Protein AF-T0J0V4-F1 (afdb_monomer_lite)

Sequence (134 aa):
MTVKELVRQQRGELYATGHQNLNMALPSGLIDEIDTLKKRYRLRSRDAVVARIIRKCMATVSPDDFVQRAADGDATLRRISPIVANELADYVQQVQRRFRNMPYGPVFEMIFAEIGSDLSNPAVQLELIQGGEQ

Radius of gyration: 17.58 Å; chains: 1; bounding box: 64×35×38 Å

Foldseek 3Di:
DDPVVVVVVVVVVLVVVAKAKQKAKAFPVVVVLLVVLCVVVVNPDSLRSLQLLLVQLVVPDQLVRFDQDDDDPPGDIDIDIHIYGNVSVVRLVSN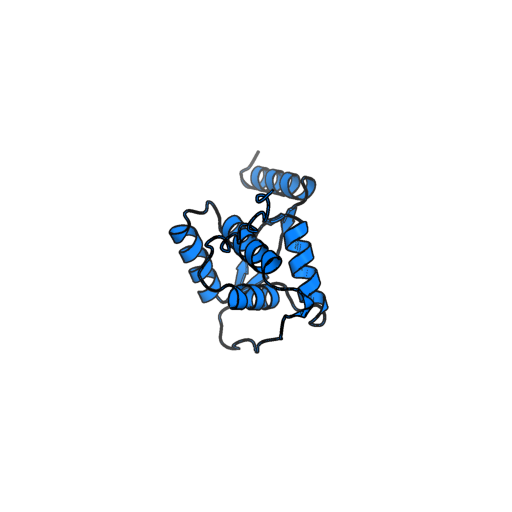CVVVVNPRSHSSSVSSCVVVDNDSDHPPPPPPPPPDDDD

pLDDT: mean 85.57, std 13.95, range [42.53, 96.88]

Secondary structure (DSSP, 8-state):
--HHHHHHHHHHHHHHTTEEE--EEEEHHHHHHHHHHHHHTT-SSHHHHHHHHHHHHHTT--GGG--PPPP-TT--EEEE--EEEHHHHHHHHHHHHHTTT--HHHHHHHHHHHHTT--SPPP-----------

Organism: NCBI:txid1096930

Structure (mmCIF, N/CA/C/O backbone):
data_AF-T0J0V4-F1
#
_entry.id   AF-T0J0V4-F1
#
loop_
_atom_site.group_PDB
_atom_site.id
_atom_site.type_symbol
_atom_site.label_atom_id
_atom_site.label_alt_id
_atom_site.label_comp_id
_atom_site.label_asym_id
_atom_site.label_entity_id
_atom_site.label_seq_id
_atom_site.pdbx_PDB_ins_code
_atom_site.Cartn_x
_atom_site.Cartn_y
_atom_site.Cartn_z
_atom_site.occupancy
_atom_site.B_iso_or_equiv
_atom_site.auth_seq_id
_atom_site.auth_comp_id
_atom_site.auth_asym_id
_atom_site.auth_atom_id
_atom_site.pdbx_PDB_model_num
ATOM 1 N N . MET A 1 1 ? 3.083 18.627 26.057 1.00 61.41 1 MET A N 1
ATOM 2 C CA . MET A 1 1 ? 3.045 17.578 25.020 1.00 61.41 1 MET A CA 1
ATOM 3 C C . MET A 1 1 ? 3.610 18.158 23.737 1.00 61.41 1 MET A C 1
ATOM 5 O O . MET A 1 1 ? 3.148 19.195 23.279 1.00 61.41 1 MET A O 1
ATOM 9 N N . THR A 1 2 ? 4.650 17.538 23.203 1.00 86.44 2 THR A N 1
ATOM 10 C CA . THR A 1 2 ? 5.290 17.914 21.942 1.00 86.44 2 THR A CA 1
ATOM 11 C C . THR A 1 2 ? 4.527 17.322 20.755 1.00 86.44 2 THR A C 1
ATOM 13 O O . THR A 1 2 ? 3.845 16.305 20.886 1.00 86.44 2 THR A O 1
ATOM 16 N N . VAL A 1 3 ? 4.685 17.907 19.563 1.00 78.50 3 VAL A N 1
ATOM 17 C CA . VAL A 1 3 ? 4.108 17.365 18.312 1.00 78.50 3 VAL A CA 1
ATOM 18 C C . VAL A 1 3 ? 4.529 15.905 18.092 1.00 78.50 3 VAL A C 1
ATOM 20 O O . VAL A 1 3 ? 3.734 15.081 17.649 1.00 78.50 3 VAL A O 1
ATOM 23 N N . LYS A 1 4 ? 5.765 15.557 18.466 1.00 78.06 4 LYS A N 1
ATOM 24 C CA . LYS A 1 4 ? 6.299 14.193 18.369 1.00 78.06 4 LYS A CA 1
ATOM 25 C C . LYS A 1 4 ? 5.560 13.208 19.281 1.00 78.06 4 LYS A C 1
ATOM 27 O O . LYS A 1 4 ? 5.291 12.084 18.864 1.00 78.06 4 LYS A O 1
ATOM 32 N N . GLU A 1 5 ? 5.231 13.615 20.504 1.00 77.62 5 GLU A N 1
ATOM 33 C CA . GLU A 1 5 ? 4.466 12.795 21.453 1.00 77.62 5 GLU A CA 1
ATOM 34 C C . GLU A 1 5 ? 3.016 12.617 21.002 1.00 77.62 5 GLU A C 1
ATOM 36 O O . GLU A 1 5 ? 2.516 11.496 21.036 1.00 77.62 5 GLU A O 1
ATOM 41 N N . LEU A 1 6 ? 2.386 13.679 20.488 1.00 78.62 6 LEU A N 1
ATOM 42 C CA . LEU A 1 6 ? 1.028 13.622 19.943 1.00 78.62 6 LEU A CA 1
ATOM 43 C C . LEU A 1 6 ? 0.932 12.652 18.755 1.00 78.62 6 LEU A C 1
ATOM 45 O O . LEU A 1 6 ? 0.062 11.787 18.724 1.00 78.62 6 LEU A O 1
ATOM 49 N N . VAL A 1 7 ? 1.868 12.737 17.803 1.00 77.88 7 VAL A N 1
ATOM 50 C CA . VAL A 1 7 ? 1.929 11.814 16.656 1.00 77.88 7 VAL A CA 1
ATOM 51 C C . VAL A 1 7 ? 2.176 10.377 17.119 1.00 77.88 7 VAL A C 1
ATOM 53 O O . VAL A 1 7 ? 1.590 9.440 16.578 1.00 77.88 7 VAL A O 1
ATOM 56 N N . ARG A 1 8 ? 3.028 10.173 18.130 1.00 76.00 8 ARG A N 1
ATOM 57 C CA . ARG A 1 8 ? 3.279 8.838 18.688 1.00 76.00 8 ARG A CA 1
ATOM 58 C C . ARG A 1 8 ? 2.028 8.261 19.352 1.00 76.00 8 ARG A C 1
ATOM 60 O O . ARG A 1 8 ? 1.748 7.084 19.138 1.00 76.00 8 ARG A O 1
ATOM 67 N N . GLN A 1 9 ? 1.285 9.069 20.105 1.00 77.25 9 GLN A N 1
ATOM 68 C CA . GLN A 1 9 ? 0.033 8.661 20.738 1.00 77.25 9 GLN A CA 1
ATOM 69 C C . GLN A 1 9 ? -1.025 8.287 19.692 1.00 77.25 9 GLN A C 1
ATOM 71 O O . GLN A 1 9 ? -1.541 7.176 19.738 1.00 77.25 9 GLN A O 1
ATOM 76 N N . GLN A 1 10 ? -1.260 9.144 18.694 1.00 76.75 10 GLN A N 1
ATOM 77 C CA . GLN A 1 10 ? -2.219 8.873 17.614 1.00 76.75 10 GLN A CA 1
ATOM 78 C C . GLN A 1 10 ? -1.884 7.584 16.851 1.00 76.75 10 GLN A C 1
ATOM 80 O O . GLN A 1 10 ? -2.765 6.796 16.521 1.00 76.75 10 GLN A O 1
ATOM 85 N N . ARG A 1 11 ? -0.595 7.321 16.597 1.00 75.00 11 ARG A N 1
ATOM 86 C CA . ARG A 1 11 ? -0.159 6.055 15.988 1.00 75.00 11 ARG A CA 1
ATOM 87 C C . ARG A 1 11 ? -0.408 4.858 16.904 1.00 75.00 11 ARG A C 1
ATOM 89 O O . ARG A 1 11 ? -0.808 3.811 16.412 1.00 75.00 11 ARG A O 1
ATOM 96 N N . GLY A 1 12 ? -0.176 5.008 18.208 1.00 72.94 12 GLY A N 1
ATOM 97 C CA . GLY A 1 12 ? -0.476 3.977 19.201 1.00 72.94 12 GLY A CA 1
ATOM 98 C C . GLY A 1 12 ? -1.966 3.631 19.255 1.00 72.94 12 GLY A C 1
ATOM 99 O O . GLY A 1 12 ? -2.313 2.455 19.260 1.00 72.94 12 GLY A O 1
ATOM 100 N N . GLU A 1 13 ? -2.837 4.639 19.209 1.00 78.44 13 GLU A N 1
ATOM 101 C CA . GLU A 1 13 ? -4.296 4.471 19.151 1.00 78.44 13 GLU A CA 1
ATOM 102 C C . GLU A 1 13 ? -4.738 3.773 17.856 1.00 78.44 13 GLU A C 1
ATOM 104 O O . GLU A 1 13 ? -5.561 2.859 17.889 1.00 78.44 13 GLU A O 1
ATOM 109 N N . LEU A 1 14 ? -4.143 4.130 16.714 1.00 78.06 14 LEU A N 1
ATOM 110 C CA . LEU A 1 14 ? -4.396 3.441 15.445 1.00 78.06 14 LEU A CA 1
ATOM 111 C C . LEU A 1 14 ? -3.996 1.961 15.513 1.00 78.06 14 LEU A C 1
ATOM 113 O O . LEU A 1 14 ? -4.755 1.098 15.076 1.00 78.06 14 LEU A O 1
ATOM 117 N N . TYR A 1 15 ? -2.845 1.645 16.110 1.00 78.44 15 TYR A N 1
ATOM 118 C CA . TYR A 1 15 ? -2.426 0.253 16.286 1.00 78.44 15 TYR A CA 1
ATOM 119 C C . TYR A 1 15 ? -3.351 -0.520 17.232 1.00 78.44 15 TYR A C 1
ATOM 121 O O . TYR A 1 15 ? -3.725 -1.652 16.934 1.00 78.44 15 TYR A O 1
ATOM 129 N N . ALA A 1 16 ? -3.778 0.103 18.333 1.00 74.88 16 ALA A N 1
ATOM 130 C CA . ALA A 1 16 ? -4.725 -0.493 19.274 1.00 74.88 16 ALA A CA 1
ATOM 131 C C . ALA A 1 16 ? -6.116 -0.736 18.655 1.00 74.88 16 ALA A C 1
ATOM 133 O O . ALA A 1 16 ? -6.831 -1.635 19.085 1.00 74.88 16 ALA A O 1
ATOM 134 N N . THR A 1 17 ? -6.486 0.029 17.625 1.00 80.44 17 THR A N 1
ATOM 135 C CA . THR A 1 17 ? -7.777 -0.069 16.921 1.00 80.44 17 THR A CA 1
ATOM 136 C C . THR A 1 17 ? -7.712 -0.915 15.647 1.00 80.44 17 THR A C 1
ATOM 138 O O . THR A 1 17 ? -8.578 -0.808 14.782 1.00 80.44 17 THR A O 1
ATOM 141 N N . GLY A 1 18 ? -6.696 -1.772 15.517 1.00 87.62 18 GLY A N 1
ATOM 142 C CA . GLY A 1 18 ? -6.619 -2.743 14.427 1.00 87.62 18 GLY A CA 1
ATOM 143 C C . GLY A 1 18 ? -6.047 -2.185 13.126 1.00 87.62 18 GLY A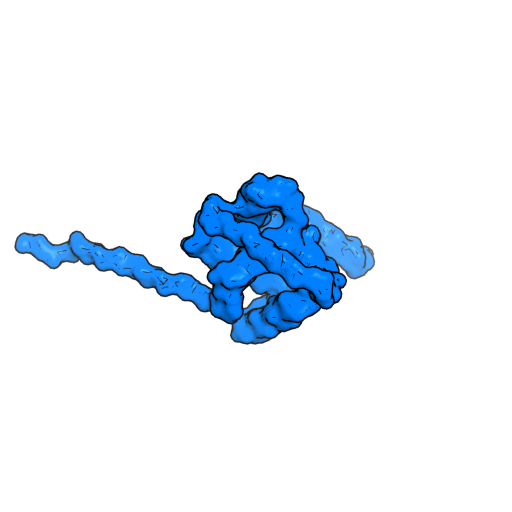 C 1
ATOM 144 O O . GLY A 1 18 ? -6.508 -2.552 12.045 1.00 87.62 18 GLY A O 1
ATOM 145 N N . HIS A 1 19 ? -5.050 -1.304 13.224 1.00 92.38 19 HIS A N 1
ATOM 146 C CA . HIS A 1 19 ? -4.254 -0.866 12.081 1.00 92.38 19 HIS A CA 1
ATOM 147 C C . HIS A 1 19 ? -2.795 -1.310 12.203 1.00 92.38 19 HIS A C 1
ATOM 149 O O . HIS A 1 19 ? -2.240 -1.427 13.295 1.00 92.38 19 HIS A O 1
ATOM 155 N N . GLN A 1 20 ? -2.132 -1.465 11.062 1.00 92.19 20 GLN A N 1
ATOM 156 C CA . GLN A 1 20 ? -0.7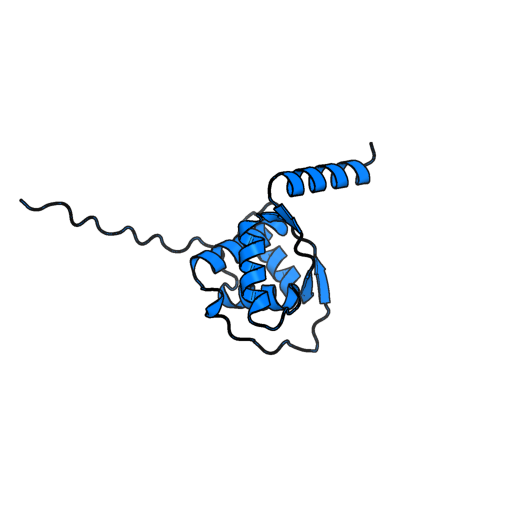23 -1.812 10.955 1.00 92.19 20 GLN A CA 1
ATOM 157 C C . GLN A 1 20 ? 0.021 -0.843 10.046 1.00 92.19 20 GLN A C 1
ATOM 159 O O . GLN A 1 20 ? -0.531 -0.261 9.111 1.00 92.19 20 GLN A O 1
ATOM 164 N N . ASN A 1 21 ? 1.309 -0.666 10.336 1.00 91.81 21 ASN A N 1
ATOM 165 C CA . ASN A 1 21 ? 2.197 0.116 9.494 1.00 91.81 21 ASN A CA 1
ATOM 166 C C . ASN A 1 21 ? 2.885 -0.777 8.460 1.00 91.81 21 ASN A C 1
ATOM 168 O O . ASN A 1 21 ? 3.617 -1.693 8.832 1.00 91.81 21 ASN A O 1
ATOM 172 N N . LEU A 1 22 ? 2.719 -0.457 7.179 1.00 92.88 22 LEU A N 1
ATOM 173 C CA . LEU A 1 22 ? 3.453 -1.112 6.102 1.00 92.88 22 LEU A CA 1
ATOM 174 C C . LEU A 1 22 ? 4.716 -0.304 5.794 1.00 92.88 22 LEU A C 1
ATOM 176 O O . LEU A 1 22 ? 4.696 0.634 5.005 1.00 92.88 22 LEU A O 1
ATOM 180 N N . ASN A 1 23 ? 5.829 -0.634 6.446 1.00 93.50 23 ASN A N 1
ATOM 181 C CA . ASN A 1 23 ? 7.107 0.029 6.187 1.00 93.50 23 ASN A CA 1
ATOM 182 C C . ASN A 1 23 ? 7.720 -0.509 4.887 1.00 93.50 23 ASN A C 1
ATOM 184 O O . ASN A 1 23 ? 8.275 -1.608 4.870 1.00 93.50 23 ASN A O 1
ATOM 188 N N . MET A 1 24 ? 7.622 0.273 3.813 1.00 94.12 24 MET A N 1
ATOM 189 C CA . MET A 1 24 ? 8.034 -0.135 2.472 1.00 94.12 24 MET A CA 1
ATOM 190 C C . MET A 1 24 ? 8.948 0.888 1.801 1.00 94.12 24 MET A C 1
ATOM 192 O O . MET A 1 24 ? 8.813 2.095 2.000 1.00 94.12 24 MET A O 1
ATOM 196 N N . ALA A 1 25 ? 9.899 0.392 1.011 1.00 94.44 25 ALA A N 1
ATOM 197 C CA . ALA A 1 25 ? 10.705 1.192 0.098 1.00 94.44 25 ALA A CA 1
ATOM 198 C C . ALA A 1 25 ? 10.110 1.046 -1.305 1.00 94.44 25 ALA A C 1
ATOM 200 O O . ALA A 1 25 ? 9.966 -0.080 -1.767 1.00 94.44 25 ALA A O 1
ATOM 201 N N . LEU A 1 26 ? 9.743 2.161 -1.935 1.00 94.00 26 LEU A N 1
ATOM 202 C CA . LEU A 1 26 ? 9.120 2.192 -3.260 1.00 94.00 26 LEU A CA 1
ATOM 203 C C . LEU A 1 26 ? 9.935 3.061 -4.223 1.00 94.00 26 LEU A C 1
ATOM 205 O O . LEU A 1 26 ? 10.563 4.025 -3.764 1.00 94.00 26 LEU A O 1
ATOM 209 N N . PRO A 1 27 ? 9.876 2.795 -5.538 1.00 93.88 27 PRO A N 1
ATOM 210 C CA . PRO A 1 27 ? 10.357 3.719 -6.556 1.00 93.88 27 PRO A CA 1
ATOM 211 C C . PRO A 1 27 ? 9.785 5.122 -6.356 1.00 93.88 27 PRO A C 1
ATOM 213 O O . PRO A 1 27 ? 8.598 5.294 -6.072 1.00 93.88 27 PRO A O 1
ATOM 216 N N . SER A 1 28 ? 10.622 6.145 -6.535 1.00 92.69 28 SER A N 1
ATOM 217 C CA . SER A 1 28 ? 10.187 7.541 -6.391 1.00 92.69 28 SER A CA 1
ATOM 218 C C . SER A 1 28 ? 9.024 7.877 -7.335 1.00 92.69 28 SER A C 1
ATOM 220 O O . SER A 1 28 ? 8.063 8.498 -6.892 1.00 92.69 28 SER A O 1
ATOM 222 N N . GLY A 1 29 ? 9.054 7.366 -8.573 1.00 92.81 29 GLY A N 1
ATOM 223 C CA . GLY A 1 29 ? 7.961 7.539 -9.537 1.00 92.81 29 GLY A CA 1
ATOM 224 C C . GLY A 1 29 ? 6.627 6.968 -9.047 1.00 92.81 29 GLY A C 1
ATOM 225 O O . GLY A 1 29 ? 5.601 7.632 -9.150 1.00 92.81 29 GLY A O 1
ATOM 226 N N . LEU A 1 30 ? 6.637 5.802 -8.392 1.00 93.75 30 LEU A N 1
ATOM 227 C CA . LEU A 1 30 ? 5.419 5.225 -7.817 1.00 93.75 30 LEU A CA 1
ATOM 228 C C . LEU A 1 30 ? 4.853 6.088 -6.676 1.00 93.75 30 LEU A C 1
ATOM 230 O O . LEU A 1 30 ? 3.640 6.209 -6.511 1.00 93.75 30 LEU A O 1
ATOM 234 N N . ILE A 1 31 ? 5.714 6.732 -5.885 1.00 94.94 31 ILE A N 1
ATOM 235 C CA . ILE A 1 31 ? 5.264 7.670 -4.845 1.00 94.94 31 ILE A CA 1
ATOM 236 C C . ILE A 1 31 ? 4.630 8.920 -5.471 1.00 94.94 31 ILE A C 1
ATOM 238 O O . ILE A 1 31 ? 3.614 9.402 -4.964 1.00 94.94 31 ILE A O 1
ATOM 242 N N . ASP A 1 32 ? 5.182 9.414 -6.578 1.00 95.50 32 ASP A N 1
ATOM 243 C CA . ASP A 1 32 ? 4.618 10.547 -7.320 1.00 95.50 32 ASP A CA 1
ATOM 244 C C . ASP A 1 32 ? 3.253 10.189 -7.943 1.00 95.50 32 ASP A C 1
ATOM 246 O O . ASP A 1 32 ? 2.316 11.000 -7.942 1.00 95.50 32 ASP A O 1
ATOM 250 N N . GLU A 1 33 ? 3.084 8.944 -8.394 1.00 95.75 33 GLU A N 1
ATOM 251 C CA . GLU A 1 33 ? 1.793 8.413 -8.834 1.00 95.75 33 GLU A CA 1
ATOM 252 C C . GLU A 1 33 ? 0.782 8.329 -7.684 1.00 95.75 33 GLU A C 1
ATOM 254 O O . GLU A 1 33 ? -0.355 8.787 -7.832 1.00 95.75 33 GLU A O 1
ATOM 259 N N . ILE A 1 34 ? 1.188 7.852 -6.502 1.00 96.19 34 ILE A N 1
ATOM 260 C CA . ILE A 1 34 ? 0.347 7.868 -5.292 1.00 96.19 34 ILE A CA 1
ATOM 261 C C . ILE A 1 34 ? -0.114 9.298 -4.970 1.00 96.19 34 ILE A C 1
ATOM 263 O O . ILE A 1 34 ? -1.289 9.517 -4.657 1.00 96.19 34 ILE A O 1
ATOM 267 N N . ASP A 1 35 ? 0.773 10.289 -5.065 1.00 96.38 35 ASP A N 1
ATOM 268 C CA . ASP A 1 35 ? 0.423 11.695 -4.834 1.00 96.38 35 ASP A CA 1
ATOM 269 C C . ASP A 1 35 ? -0.523 12.254 -5.901 1.00 96.38 35 ASP A C 1
ATOM 271 O O . ASP A 1 35 ? -1.414 13.058 -5.598 1.00 96.38 35 ASP A O 1
ATOM 275 N N . THR A 1 36 ? -0.375 11.806 -7.143 1.00 96.88 36 THR A N 1
ATOM 276 C CA . THR A 1 36 ? -1.284 12.151 -8.239 1.00 96.88 36 THR A CA 1
ATOM 277 C C . THR A 1 36 ? -2.677 11.573 -7.993 1.00 96.88 36 THR A C 1
ATOM 279 O O . THR A 1 36 ? -3.671 12.301 -8.071 1.00 96.88 36 THR A O 1
ATOM 282 N N . LEU A 1 37 ? -2.767 10.299 -7.605 1.00 96.44 37 LEU A N 1
ATOM 283 C CA . LEU A 1 37 ? -4.023 9.633 -7.253 1.00 96.44 37 LEU A CA 1
ATOM 284 C C . LEU A 1 37 ? -4.687 10.277 -6.038 1.00 96.44 37 LEU A C 1
ATOM 286 O O . LEU A 1 37 ? -5.902 10.491 -6.039 1.00 96.44 37 LEU A O 1
ATOM 290 N N . LYS A 1 38 ? -3.897 10.673 -5.035 1.00 96.50 38 LYS A N 1
ATOM 291 C CA . LYS A 1 38 ? -4.387 11.433 -3.882 1.00 96.50 38 LYS A CA 1
ATOM 292 C C . LYS A 1 38 ? -5.142 12.685 -4.323 1.00 96.50 38 LYS A C 1
ATOM 294 O O . LYS A 1 38 ? -6.257 12.918 -3.857 1.00 96.50 38 LYS A O 1
ATOM 299 N N . LYS A 1 39 ? -4.550 13.480 -5.223 1.00 96.12 39 LYS A N 1
ATOM 300 C CA . LYS A 1 39 ? -5.162 14.709 -5.752 1.00 96.12 39 LYS A CA 1
ATOM 301 C C . LYS A 1 39 ? -6.393 14.391 -6.603 1.00 96.12 39 LYS A C 1
ATOM 303 O O . LYS A 1 39 ? -7.454 14.963 -6.360 1.00 96.12 39 LYS A O 1
ATOM 308 N N . ARG A 1 40 ? -6.272 13.446 -7.543 1.00 95.31 40 ARG A N 1
ATOM 309 C CA . ARG A 1 40 ? -7.342 13.041 -8.474 1.00 95.31 40 ARG A CA 1
ATOM 310 C C . ARG A 1 40 ? -8.608 12.589 -7.743 1.00 95.31 40 ARG A C 1
ATOM 312 O O . ARG A 1 40 ? -9.695 13.048 -8.072 1.00 95.31 40 ARG A O 1
ATOM 319 N N . TYR A 1 41 ? -8.462 11.748 -6.720 1.00 94.31 41 TYR A N 1
ATOM 320 C CA . TYR A 1 41 ? -9.579 11.197 -5.943 1.00 94.31 41 TYR A CA 1
ATOM 321 C C . TYR A 1 41 ? -9.875 11.974 -4.649 1.00 94.31 41 TYR A C 1
ATOM 323 O O . TYR A 1 41 ? -10.661 11.510 -3.824 1.00 94.31 41 TYR A O 1
ATOM 331 N N . ARG A 1 42 ? -9.259 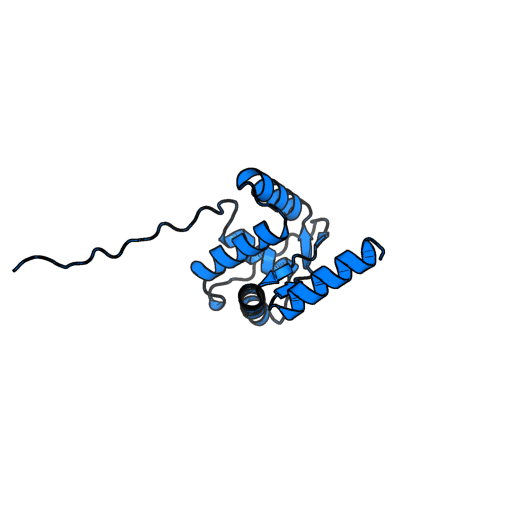13.152 -4.456 1.00 94.94 42 ARG A N 1
ATOM 332 C CA . ARG A 1 42 ? -9.444 14.033 -3.284 1.00 94.94 42 ARG A CA 1
ATOM 333 C C . ARG A 1 42 ? -9.265 13.308 -1.939 1.00 94.94 42 ARG A C 1
ATOM 335 O O . ARG A 1 42 ? -10.007 13.536 -0.984 1.00 94.94 42 ARG A O 1
ATOM 342 N N . LEU A 1 43 ? -8.274 12.422 -1.856 1.00 94.12 43 LEU A N 1
ATOM 343 C CA . LEU A 1 43 ? -7.988 11.635 -0.657 1.00 94.12 43 LEU A CA 1
ATOM 344 C C . LEU A 1 43 ? -7.139 12.435 0.343 1.00 94.12 43 LEU A C 1
ATOM 346 O O . LEU A 1 43 ? -6.244 13.197 -0.025 1.00 94.12 43 LEU A O 1
ATOM 350 N N . ARG A 1 44 ? -7.411 12.252 1.641 1.00 92.19 44 ARG A N 1
ATOM 351 C CA . ARG A 1 44 ? -6.805 13.062 2.716 1.00 92.19 44 ARG A CA 1
ATOM 352 C C . ARG A 1 44 ? -5.305 12.800 2.905 1.00 92.19 44 ARG A C 1
ATOM 354 O O . ARG A 1 44 ? -4.554 13.722 3.213 1.00 92.19 44 ARG A O 1
ATOM 361 N N . SER A 1 45 ? -4.842 11.572 2.681 1.00 94.06 45 SER A N 1
ATOM 362 C CA . SER A 1 45 ? -3.460 11.145 2.946 1.00 94.06 45 SER A CA 1
ATOM 363 C C . SER A 1 45 ? -2.984 10.093 1.941 1.00 94.06 45 SER A C 1
ATOM 365 O O . SER A 1 45 ? -3.795 9.503 1.230 1.00 94.06 45 SER A O 1
ATOM 367 N N . ARG A 1 46 ? -1.665 9.848 1.895 1.00 95.25 46 ARG A N 1
ATOM 368 C CA . ARG A 1 46 ? -1.093 8.718 1.140 1.00 95.25 46 ARG A CA 1
ATOM 369 C C . ARG A 1 46 ? -1.589 7.382 1.695 1.00 95.25 46 ARG A C 1
ATOM 371 O O . ARG A 1 46 ? -1.917 6.499 0.918 1.00 95.25 46 ARG A O 1
ATOM 378 N N . ASP A 1 47 ? -1.748 7.278 3.012 1.00 95.12 47 ASP A N 1
ATOM 379 C CA . ASP A 1 47 ? -2.318 6.113 3.698 1.00 95.12 47 ASP A CA 1
ATOM 380 C C . ASP A 1 47 ? -3.700 5.753 3.138 1.00 95.12 47 ASP A C 1
ATOM 382 O O . ASP A 1 47 ? -3.962 4.593 2.834 1.00 95.12 47 ASP A O 1
ATOM 386 N N . ALA A 1 48 ? -4.556 6.754 2.900 1.00 94.94 48 ALA A N 1
ATOM 387 C CA . ALA A 1 48 ? -5.873 6.541 2.302 1.00 94.94 48 ALA A CA 1
ATOM 388 C C . ALA A 1 48 ? -5.796 6.047 0.846 1.00 94.94 48 ALA A C 1
ATOM 390 O O . ALA A 1 48 ? -6.638 5.255 0.427 1.00 94.94 48 ALA A O 1
ATOM 391 N N . VAL A 1 49 ? -4.800 6.500 0.077 1.00 96.38 49 VAL A N 1
ATOM 392 C CA . VAL A 1 49 ? -4.562 6.037 -1.301 1.00 96.38 49 VAL A CA 1
ATOM 393 C C . VAL A 1 49 ? -4.097 4.585 -1.292 1.00 96.38 49 VAL A C 1
ATOM 395 O O . VAL A 1 49 ? -4.705 3.750 -1.953 1.00 96.38 49 VAL A O 1
ATOM 398 N N . VAL A 1 50 ? -3.078 4.275 -0.488 1.00 96.56 50 VAL A N 1
ATOM 399 C CA . VAL A 1 50 ? -2.527 2.923 -0.324 1.00 96.56 50 VAL A CA 1
ATOM 400 C C . VAL A 1 50 ? -3.614 1.953 0.136 1.00 96.56 50 VAL A C 1
ATOM 402 O O . VAL A 1 50 ? -3.808 0.914 -0.489 1.00 96.56 50 VAL A O 1
ATOM 405 N N . ALA A 1 51 ? -4.391 2.314 1.161 1.00 96.12 51 ALA A N 1
ATOM 406 C CA . ALA A 1 51 ? -5.504 1.496 1.633 1.00 96.12 51 ALA A CA 1
ATOM 407 C C . ALA A 1 51 ? -6.559 1.256 0.541 1.00 96.12 51 ALA A C 1
ATOM 409 O O . ALA A 1 51 ? -7.097 0.157 0.435 1.00 96.12 51 ALA A O 1
ATOM 410 N N . ARG A 1 52 ? -6.860 2.266 -0.288 1.00 95.62 52 ARG A N 1
ATOM 411 C CA . ARG A 1 52 ? -7.829 2.137 -1.387 1.00 95.62 52 ARG A CA 1
ATOM 412 C C . ARG A 1 52 ? -7.318 1.231 -2.507 1.00 95.62 52 ARG A C 1
ATOM 414 O O . ARG A 1 52 ? -8.104 0.438 -3.014 1.00 95.62 52 ARG A O 1
ATOM 421 N N . ILE A 1 53 ? -6.033 1.323 -2.853 1.00 96.50 53 ILE A N 1
ATOM 422 C CA . ILE A 1 53 ? -5.373 0.435 -3.821 1.00 96.50 53 ILE A CA 1
ATOM 423 C C . ILE A 1 53 ? -5.444 -1.014 -3.333 1.00 96.50 53 ILE A C 1
ATOM 425 O O . ILE A 1 53 ? -5.976 -1.866 -4.040 1.00 96.50 53 ILE A O 1
ATOM 429 N N . ILE A 1 54 ? -4.990 -1.276 -2.100 1.00 96.62 54 ILE A N 1
ATOM 430 C CA . ILE A 1 54 ? -4.986 -2.630 -1.527 1.00 96.62 54 ILE A CA 1
ATOM 431 C C . ILE A 1 54 ? -6.410 -3.182 -1.460 1.00 96.62 54 ILE A C 1
ATOM 433 O O . ILE A 1 54 ? -6.643 -4.307 -1.882 1.00 96.62 54 ILE A O 1
ATOM 437 N N . ARG A 1 55 ? -7.382 -2.381 -1.004 1.00 95.88 55 ARG A N 1
ATOM 438 C CA . ARG A 1 55 ? -8.785 -2.809 -0.928 1.00 95.88 55 ARG A CA 1
ATOM 439 C C . ARG A 1 55 ? -9.364 -3.157 -2.297 1.00 95.88 55 ARG A C 1
ATOM 441 O O . ARG A 1 55 ? -10.060 -4.158 -2.413 1.00 95.88 55 ARG A O 1
ATOM 448 N N . LYS A 1 56 ? -9.106 -2.340 -3.325 1.00 94.75 56 LYS A N 1
ATOM 449 C CA . LYS A 1 56 ? -9.586 -2.631 -4.684 1.00 94.75 56 LYS A CA 1
ATOM 450 C C . LYS A 1 56 ? -8.965 -3.927 -5.203 1.00 94.75 56 LYS A C 1
ATOM 452 O O . LYS A 1 56 ? -9.679 -4.744 -5.772 1.00 94.75 56 LYS A O 1
ATOM 457 N N . CYS A 1 57 ? -7.674 -4.130 -4.952 1.00 95.00 57 CYS A N 1
ATOM 458 C CA . CYS A 1 57 ? -6.978 -5.348 -5.342 1.00 95.00 57 CYS A CA 1
ATOM 459 C C . CYS A 1 57 ? -7.544 -6.576 -4.627 1.00 95.00 57 CYS A C 1
ATOM 461 O O . CYS A 1 57 ? -7.958 -7.513 -5.289 1.00 95.00 57 CYS A O 1
ATOM 463 N N . MET A 1 58 ? -7.699 -6.515 -3.304 1.00 95.06 58 MET A N 1
ATOM 464 C CA . MET A 1 58 ? -8.316 -7.574 -2.499 1.00 95.06 58 MET A CA 1
ATOM 465 C C . MET A 1 58 ? -9.722 -7.959 -2.976 1.00 95.06 58 MET A C 1
ATOM 467 O O . MET A 1 58 ? -10.107 -9.117 -2.884 1.00 95.06 58 MET A O 1
ATOM 471 N N . ALA A 1 59 ? -10.492 -7.002 -3.500 1.00 92.44 59 ALA A N 1
ATOM 472 C CA . ALA A 1 59 ? -11.829 -7.258 -4.031 1.00 92.44 59 ALA A CA 1
ATOM 473 C C . ALA A 1 59 ? -11.842 -7.871 -5.445 1.00 92.44 59 ALA A C 1
ATOM 475 O O . ALA A 1 59 ? -12.907 -8.260 -5.915 1.00 92.44 59 ALA A O 1
ATOM 476 N N . THR A 1 60 ? -10.709 -7.895 -6.152 1.00 91.44 60 THR A N 1
ATOM 477 C CA . THR A 1 60 ? -10.650 -8.250 -7.584 1.00 91.44 60 THR A CA 1
ATOM 478 C C . THR A 1 60 ? -9.607 -9.309 -7.932 1.00 91.44 60 THR A C 1
ATOM 480 O O . THR A 1 60 ? -9.706 -9.905 -8.999 1.00 91.44 60 THR A O 1
ATOM 483 N N . VAL A 1 61 ? -8.634 -9.561 -7.056 1.00 92.75 61 VAL A N 1
ATOM 484 C CA . VAL A 1 61 ? -7.494 -10.450 -7.299 1.00 92.75 61 VAL A CA 1
ATOM 485 C C . VAL A 1 61 ? -7.284 -11.337 -6.072 1.00 92.75 61 VAL A C 1
ATOM 487 O O . VAL A 1 61 ? -7.237 -10.840 -4.946 1.00 92.75 61 VAL A O 1
ATOM 490 N N . SER A 1 62 ? -7.152 -12.651 -6.273 1.00 93.88 62 SER A N 1
ATOM 491 C CA . SER A 1 62 ? -6.757 -13.563 -5.195 1.00 93.88 62 SER A CA 1
ATOM 492 C C . SER A 1 62 ? -5.255 -13.430 -4.906 1.00 93.88 62 SER A C 1
ATOM 494 O O . SER A 1 62 ? -4.470 -13.284 -5.848 1.00 93.88 62 SER A O 1
ATOM 496 N N . PRO A 1 63 ? -4.791 -13.563 -3.646 1.00 93.06 63 PRO A N 1
ATOM 497 C CA . PRO A 1 63 ? -3.358 -13.617 -3.345 1.00 93.06 63 PRO A CA 1
ATOM 498 C C . PRO A 1 63 ? -2.592 -14.691 -4.138 1.00 93.06 63 PRO A C 1
ATOM 500 O O . PRO A 1 63 ? -1.402 -14.527 -4.420 1.00 93.06 63 PRO A O 1
ATOM 503 N N . ASP A 1 64 ? -3.278 -15.768 -4.528 1.00 91.50 64 ASP A N 1
ATOM 504 C CA . ASP A 1 64 ? -2.712 -16.883 -5.290 1.00 91.50 64 ASP A CA 1
ATOM 505 C C . ASP A 1 64 ? -2.595 -16.623 -6.799 1.00 91.50 64 ASP A C 1
ATOM 507 O O . ASP A 1 64 ? -1.914 -17.380 -7.496 1.00 91.50 64 ASP A O 1
ATOM 511 N N . ASP A 1 65 ? -3.187 -15.544 -7.308 1.00 92.56 65 ASP A N 1
ATOM 512 C CA . ASP A 1 65 ? -3.149 -15.215 -8.737 1.00 92.56 65 ASP A CA 1
ATOM 513 C C . ASP A 1 65 ? -1.945 -14.336 -9.100 1.00 92.56 65 ASP A C 1
ATOM 515 O O . ASP A 1 65 ? -1.625 -14.149 -10.274 1.00 92.56 65 ASP A O 1
ATOM 519 N N . PHE A 1 66 ? -1.214 -13.830 -8.101 1.00 90.88 66 PHE A N 1
ATOM 520 C CA . PHE A 1 66 ? -0.042 -13.003 -8.354 1.00 90.88 66 PHE A CA 1
ATOM 521 C C . PHE A 1 66 ? 1.080 -13.787 -9.037 1.00 90.88 66 PHE A C 1
ATOM 523 O O . PHE A 1 66 ? 1.455 -14.902 -8.643 1.00 90.88 66 PHE A O 1
ATOM 530 N N . VAL A 1 67 ? 1.702 -13.132 -10.012 1.00 85.56 67 VAL A N 1
ATOM 531 C CA . VAL A 1 67 ? 2.926 -13.587 -10.672 1.00 85.56 67 VAL A CA 1
ATOM 532 C C . VAL A 1 67 ? 4.031 -12.583 -10.377 1.00 85.56 67 VAL A C 1
ATOM 534 O O . VAL A 1 67 ? 3.843 -11.376 -10.527 1.00 85.56 67 VAL A O 1
ATOM 537 N N . GLN A 1 68 ? 5.193 -13.086 -9.956 1.00 79.94 68 GLN A N 1
ATOM 538 C CA . GLN A 1 68 ? 6.345 -12.238 -9.674 1.00 79.94 68 GLN A CA 1
ATOM 539 C C . GLN A 1 68 ? 6.787 -11.523 -10.951 1.00 79.94 68 GLN A C 1
ATOM 541 O O . GLN A 1 68 ? 7.133 -12.169 -11.940 1.00 79.94 68 GLN A O 1
ATOM 546 N N . ARG A 1 69 ? 6.812 -10.190 -10.914 1.00 71.75 69 ARG A N 1
ATOM 547 C CA . ARG A 1 69 ? 7.366 -9.366 -11.994 1.00 71.75 69 ARG A CA 1
ATOM 548 C C . ARG A 1 69 ? 8.824 -9.020 -11.686 1.00 71.75 69 ARG A C 1
ATOM 550 O O . ARG A 1 69 ? 9.207 -8.910 -10.520 1.00 71.75 69 ARG A O 1
ATOM 557 N N . ALA A 1 70 ? 9.649 -8.895 -12.725 1.00 64.44 70 ALA A N 1
ATOM 558 C CA . ALA A 1 70 ? 11.028 -8.445 -12.564 1.00 64.44 70 ALA A CA 1
ATOM 559 C C . ALA A 1 70 ? 11.027 -6.994 -12.058 1.00 64.44 70 ALA A C 1
ATOM 561 O O . ALA A 1 70 ? 10.308 -6.158 -12.600 1.00 64.44 70 ALA A O 1
ATOM 562 N N . ALA A 1 71 ? 11.801 -6.714 -11.009 1.00 63.81 71 ALA A N 1
ATOM 563 C CA . ALA A 1 71 ? 11.984 -5.350 -10.531 1.00 63.81 71 ALA A CA 1
ATOM 564 C C . ALA A 1 71 ? 12.919 -4.600 -11.485 1.00 63.81 71 ALA A C 1
ATOM 566 O O . ALA A 1 71 ? 13.948 -5.145 -11.891 1.00 63.81 71 ALA A O 1
ATOM 567 N N . ASP A 1 72 ? 12.571 -3.359 -11.817 1.00 64.12 72 ASP A N 1
ATOM 568 C CA . ASP A 1 72 ? 13.424 -2.504 -12.637 1.00 64.12 72 ASP A CA 1
ATOM 569 C C . ASP A 1 72 ? 14.582 -1.979 -11.772 1.00 64.12 72 ASP A C 1
ATOM 571 O O . ASP A 1 72 ? 14.375 -1.300 -10.762 1.00 64.12 72 ASP A O 1
ATOM 575 N N . GLY A 1 73 ? 15.810 -2.377 -12.109 1.00 61.75 73 GLY A N 1
ATOM 576 C CA . GLY A 1 73 ? 16.974 -2.276 -11.218 1.00 61.75 73 GLY A CA 1
ATOM 577 C C . GLY A 1 73 ? 17.536 -0.866 -11.008 1.00 61.75 73 GLY A C 1
ATOM 578 O O . GLY A 1 73 ? 18.389 -0.693 -10.142 1.00 61.75 73 GLY A O 1
ATOM 579 N N . ASP A 1 74 ? 17.070 0.128 -11.769 1.00 73.81 74 ASP A N 1
ATOM 580 C CA . ASP A 1 74 ? 17.635 1.490 -11.792 1.00 73.81 74 ASP A CA 1
ATOM 581 C C . ASP A 1 74 ? 16.760 2.535 -11.063 1.00 73.81 74 ASP A C 1
ATOM 583 O O . ASP A 1 74 ? 16.974 3.747 -11.128 1.00 73.81 74 ASP A O 1
ATOM 587 N N . ALA A 1 75 ? 15.732 2.090 -10.336 1.00 80.38 75 ALA A N 1
ATOM 588 C CA . ALA A 1 75 ? 14.824 2.997 -9.645 1.00 80.38 75 ALA A CA 1
ATOM 589 C C . ALA A 1 75 ? 15.405 3.516 -8.313 1.00 80.38 75 ALA A C 1
ATOM 591 O O . ALA A 1 75 ? 15.732 2.755 -7.402 1.00 80.38 75 ALA A O 1
ATOM 592 N N . THR A 1 76 ? 15.426 4.842 -8.127 1.00 89.94 76 THR A N 1
ATOM 593 C CA . THR A 1 76 ? 15.712 5.443 -6.811 1.00 89.94 76 THR A CA 1
ATOM 594 C C . THR A 1 76 ? 14.571 5.161 -5.833 1.00 89.94 76 THR A C 1
ATOM 596 O O . THR A 1 76 ? 13.457 5.679 -5.992 1.00 89.94 76 THR A O 1
ATOM 599 N N . LEU A 1 77 ? 14.867 4.391 -4.785 1.00 92.12 77 LEU A N 1
ATOM 600 C CA . LEU A 1 77 ? 13.900 4.002 -3.763 1.00 92.12 77 LEU A CA 1
ATOM 601 C C . LEU A 1 77 ? 13.774 5.046 -2.644 1.00 92.12 77 LEU A C 1
ATOM 603 O O . LEU A 1 77 ? 14.763 5.583 -2.144 1.00 92.12 77 LEU A O 1
ATOM 607 N N . ARG A 1 78 ? 12.544 5.283 -2.181 1.00 94.69 78 ARG A N 1
ATOM 608 C CA . ARG A 1 78 ? 12.234 6.094 -0.995 1.00 94.69 78 ARG A CA 1
ATOM 609 C C . ARG A 1 78 ? 11.317 5.327 -0.053 1.00 94.69 78 ARG A C 1
ATOM 611 O O . ARG A 1 78 ? 10.435 4.587 -0.482 1.00 94.69 78 ARG A O 1
ATOM 618 N N . ARG A 1 79 ? 11.516 5.510 1.254 1.00 94.81 79 ARG A N 1
ATOM 619 C CA . ARG A 1 79 ? 10.709 4.833 2.277 1.00 94.81 79 ARG A CA 1
ATOM 620 C C . ARG A 1 79 ? 9.417 5.587 2.552 1.00 94.81 79 ARG A C 1
ATOM 622 O O . ARG A 1 79 ? 9.438 6.795 2.779 1.00 94.81 79 ARG A O 1
ATOM 629 N N . ILE A 1 80 ? 8.319 4.847 2.616 1.00 93.81 80 ILE A N 1
ATOM 630 C CA . ILE A 1 80 ? 7.044 5.310 3.150 1.00 93.81 80 ILE A CA 1
ATOM 631 C C . ILE A 1 80 ? 6.513 4.301 4.171 1.00 93.81 80 ILE A C 1
ATOM 633 O O . ILE A 1 80 ? 6.874 3.125 4.173 1.00 93.81 80 ILE A O 1
ATOM 637 N N . SER A 1 81 ? 5.665 4.785 5.070 1.00 93.56 81 SER A N 1
ATOM 638 C CA . SER A 1 81 ? 5.136 4.003 6.188 1.00 93.56 81 SER A CA 1
ATOM 639 C C . SER A 1 81 ? 3.633 4.234 6.352 1.00 93.56 8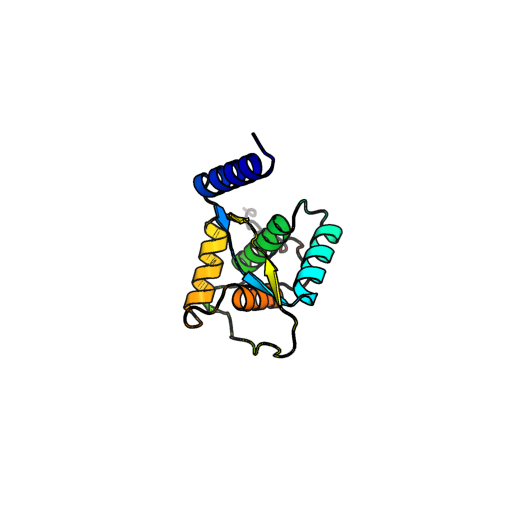1 SER A C 1
ATOM 641 O O . SER A 1 81 ? 3.232 4.759 7.396 1.00 93.56 81 SER A O 1
ATOM 643 N N . PRO A 1 82 ? 2.803 3.916 5.339 1.00 94.00 82 PRO A N 1
ATOM 644 C CA . PRO A 1 82 ? 1.358 4.059 5.448 1.00 94.00 82 PRO A CA 1
ATOM 645 C C . PRO A 1 82 ? 0.786 3.180 6.558 1.00 94.00 82 PRO A C 1
ATOM 647 O O . PRO A 1 82 ? 1.246 2.058 6.787 1.00 94.00 82 PRO A O 1
ATOM 650 N N . ILE A 1 83 ? -0.220 3.707 7.250 1.00 93.31 83 ILE A N 1
ATOM 651 C CA . ILE A 1 83 ? -1.000 2.981 8.249 1.00 93.31 83 ILE A CA 1
ATOM 652 C C . ILE A 1 83 ? -2.305 2.519 7.595 1.00 93.31 83 ILE A C 1
ATOM 654 O O . ILE A 1 83 ? -3.069 3.333 7.080 1.00 93.31 83 ILE A O 1
ATOM 658 N N . VAL A 1 84 ? -2.557 1.212 7.602 1.00 94.56 84 VAL A N 1
ATOM 659 C CA . VAL A 1 84 ? -3.738 0.586 6.985 1.00 94.56 84 VAL A CA 1
ATOM 660 C C . VAL A 1 84 ? -4.433 -0.337 7.982 1.00 94.56 84 VAL A C 1
ATOM 662 O O . VAL A 1 84 ? -3.815 -0.757 8.954 1.00 94.56 84 VAL A O 1
ATOM 665 N N . ALA A 1 85 ? -5.711 -0.649 7.763 1.00 95.12 85 ALA A N 1
ATOM 666 C CA . ALA A 1 85 ? -6.431 -1.622 8.588 1.00 95.12 85 ALA A CA 1
ATOM 667 C C . ALA A 1 85 ? -5.774 -3.015 8.511 1.00 95.12 85 ALA A C 1
ATOM 669 O O . ALA A 1 85 ? -5.225 -3.371 7.466 1.00 95.12 85 ALA A O 1
ATOM 670 N N . ASN A 1 86 ? -5.861 -3.798 9.590 1.00 94.94 86 ASN A N 1
ATOM 671 C CA . AS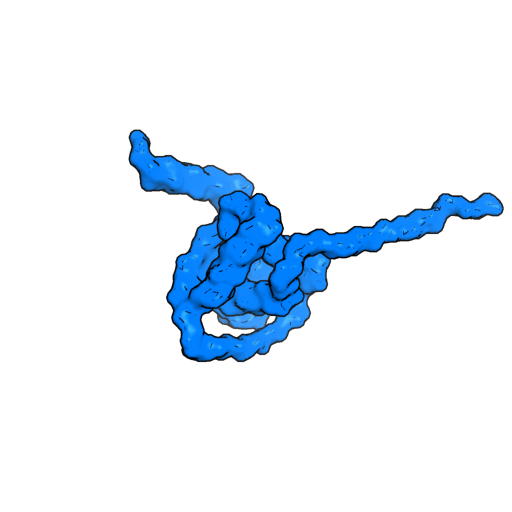N A 1 86 ? -5.233 -5.120 9.697 1.00 94.94 86 ASN A CA 1
ATOM 672 C C . ASN A 1 86 ? -5.627 -6.052 8.552 1.00 94.94 86 ASN A C 1
ATOM 674 O O . ASN A 1 86 ? -4.747 -6.641 7.951 1.00 94.94 86 ASN A O 1
ATOM 678 N N . GLU A 1 87 ? -6.904 -6.090 8.175 1.00 96.19 87 GLU A N 1
ATOM 679 C CA . GLU A 1 87 ? -7.393 -6.893 7.045 1.00 96.19 87 GLU A CA 1
ATOM 680 C C . GLU A 1 87 ? -6.607 -6.623 5.746 1.00 96.19 87 GLU A C 1
ATOM 682 O O . GLU A 1 87 ? -6.208 -7.544 5.036 1.00 96.19 87 GLU A O 1
ATOM 687 N N . LEU A 1 88 ? -6.311 -5.350 5.459 1.00 96.81 88 LEU A N 1
ATOM 688 C CA . LEU A 1 88 ? -5.535 -4.965 4.279 1.00 96.81 88 LEU A CA 1
ATOM 689 C C . LEU A 1 88 ? -4.063 -5.368 4.421 1.00 96.81 88 LEU A C 1
ATOM 691 O O . LEU A 1 88 ? -3.438 -5.778 3.446 1.00 96.81 88 LEU A O 1
ATOM 695 N N . ALA A 1 89 ? -3.501 -5.249 5.625 1.00 95.81 89 ALA A N 1
ATOM 696 C CA . ALA A 1 89 ? -2.142 -5.702 5.901 1.00 95.81 89 ALA A CA 1
ATOM 697 C C . ALA A 1 89 ? -2.022 -7.232 5.784 1.00 95.81 89 ALA A C 1
ATOM 699 O O . ALA A 1 89 ? -1.056 -7.722 5.202 1.00 95.81 89 ALA A O 1
ATOM 700 N N . ASP A 1 90 ? -3.019 -7.975 6.260 1.00 96.12 90 ASP A N 1
ATOM 701 C CA . ASP A 1 90 ? -3.084 -9.434 6.200 1.00 96.12 90 ASP A CA 1
ATOM 702 C C . ASP A 1 90 ? -3.186 -9.920 4.751 1.00 96.12 90 ASP A C 1
ATOM 704 O O . ASP A 1 90 ? -2.519 -10.887 4.379 1.00 96.12 90 ASP A O 1
ATOM 708 N N . TYR A 1 91 ? -3.949 -9.227 3.900 1.00 96.81 91 TYR A N 1
ATOM 709 C CA . TYR A 1 91 ? -3.963 -9.488 2.458 1.00 96.81 91 TYR A CA 1
ATOM 710 C C . TYR A 1 91 ? -2.567 -9.312 1.834 1.00 96.81 91 TYR A C 1
ATOM 712 O O . TYR A 1 91 ? -2.069 -10.208 1.154 1.00 96.81 91 TYR A O 1
ATOM 720 N N . VAL A 1 92 ? -1.878 -8.200 2.126 1.00 96.00 92 VAL A N 1
ATOM 721 C CA . VAL A 1 92 ? -0.502 -7.963 1.642 1.00 96.00 92 VAL A CA 1
ATOM 722 C C . VAL A 1 92 ? 0.460 -9.052 2.142 1.00 96.00 92 VAL A C 1
ATOM 724 O O . VAL A 1 92 ? 1.316 -9.512 1.384 1.00 96.00 92 VAL A O 1
ATOM 727 N N . GLN A 1 93 ? 0.318 -9.504 3.392 1.00 95.00 93 GLN A N 1
ATOM 728 C CA . GLN A 1 93 ? 1.126 -10.594 3.947 1.00 95.00 93 GLN A CA 1
ATOM 729 C C . GLN A 1 93 ? 0.870 -11.936 3.249 1.00 95.00 93 GLN A C 1
ATOM 731 O O . GLN A 1 93 ? 1.808 -12.710 3.061 1.00 95.00 93 GLN A O 1
ATOM 736 N N . GLN A 1 94 ? -0.368 -12.229 2.847 1.00 95.00 94 GLN A N 1
ATOM 737 C CA . GLN A 1 94 ? -0.681 -13.441 2.084 1.00 95.00 94 GLN A CA 1
ATOM 738 C C . GLN A 1 94 ? 0.039 -13.440 0.731 1.00 95.00 94 GLN A C 1
ATOM 740 O O . GLN A 1 94 ? 0.728 -14.410 0.411 1.00 95.00 94 GLN A O 1
ATOM 745 N N . VAL A 1 95 ? -0.001 -12.316 0.004 1.00 94.06 95 VAL A N 1
ATOM 746 C CA . VAL A 1 95 ? 0.759 -12.151 -1.249 1.00 94.06 95 VAL A CA 1
ATOM 747 C C . VAL A 1 95 ? 2.265 -12.301 -0.993 1.00 94.06 95 VAL A C 1
ATOM 749 O O . VAL A 1 95 ? 2.955 -13.031 -1.700 1.00 94.06 95 VAL A O 1
ATOM 752 N N . GLN A 1 96 ? 2.793 -11.671 0.059 1.00 93.69 96 GLN A N 1
ATOM 753 C CA . GLN A 1 96 ? 4.208 -11.758 0.439 1.00 93.69 96 GLN A CA 1
ATOM 754 C C . GLN A 1 96 ? 4.683 -13.203 0.682 1.00 93.69 96 GLN A C 1
ATOM 756 O O . GLN A 1 96 ? 5.788 -13.570 0.264 1.00 93.69 96 GLN A O 1
ATOM 761 N N . ARG A 1 97 ? 3.875 -14.029 1.359 1.00 92.25 97 ARG A N 1
ATOM 762 C CA . ARG A 1 97 ? 4.227 -15.423 1.691 1.00 92.25 97 ARG A CA 1
ATOM 763 C C . ARG A 1 97 ? 4.420 -16.284 0.444 1.00 92.25 97 ARG A C 1
ATOM 765 O O . ARG A 1 97 ? 5.287 -17.157 0.448 1.00 92.25 97 ARG A O 1
ATOM 772 N N . ARG A 1 98 ? 3.699 -15.987 -0.640 1.00 90.75 98 ARG A N 1
ATOM 773 C CA . ARG A 1 98 ? 3.854 -16.659 -1.940 1.00 90.75 98 ARG A CA 1
ATOM 774 C C . ARG A 1 98 ? 5.247 -16.457 -2.546 1.00 90.75 98 ARG A C 1
ATOM 776 O O . ARG A 1 98 ? 5.767 -17.343 -3.218 1.00 90.75 98 ARG A O 1
ATOM 783 N N . PHE A 1 99 ? 5.892 -15.328 -2.254 1.00 89.56 99 PHE A N 1
ATOM 784 C CA . PHE A 1 99 ? 7.178 -14.939 -2.841 1.00 89.56 99 PHE A CA 1
ATOM 785 C C . PHE A 1 99 ? 8.334 -14.988 -1.839 1.00 89.56 99 PHE A C 1
ATOM 787 O O . PHE A 1 99 ? 9.178 -14.094 -1.804 1.00 89.56 99 PHE A O 1
ATOM 794 N N . ARG A 1 100 ? 8.385 -16.041 -1.009 1.00 86.69 100 ARG A N 1
ATOM 795 C CA . ARG A 1 100 ? 9.469 -16.287 -0.032 1.00 86.69 100 ARG A CA 1
ATOM 796 C C . ARG A 1 100 ? 9.730 -15.094 0.899 1.00 86.69 100 ARG A C 1
ATOM 798 O O . ARG A 1 100 ? 10.878 -14.767 1.187 1.00 86.69 100 ARG A O 1
ATOM 805 N N . ASN A 1 101 ? 8.664 -14.460 1.386 1.00 84.50 101 ASN A N 1
ATOM 806 C CA . ASN A 1 101 ? 8.731 -13.305 2.287 1.00 84.50 101 ASN A CA 1
ATOM 807 C C . ASN A 1 101 ? 9.448 -12.082 1.687 1.00 84.50 101 ASN A C 1
ATOM 809 O O . ASN A 1 101 ? 10.180 -11.370 2.375 1.00 84.50 101 ASN A O 1
ATOM 813 N N . MET A 1 102 ? 9.210 -11.824 0.399 1.00 89.06 102 MET A N 1
ATOM 814 C CA . MET A 1 102 ? 9.631 -10.608 -0.300 1.00 89.06 102 MET A CA 1
ATOM 815 C C . MET A 1 102 ? 9.274 -9.330 0.491 1.00 89.06 102 MET A C 1
ATOM 817 O O . MET A 1 102 ? 8.222 -9.285 1.127 1.00 89.06 102 MET A O 1
ATOM 821 N N . PRO A 1 103 ? 10.091 -8.260 0.463 1.00 91.31 103 PRO A N 1
ATOM 822 C CA . PRO A 1 103 ? 9.758 -7.017 1.160 1.00 91.31 103 PRO A CA 1
ATOM 823 C C . PRO A 1 103 ? 8.419 -6.412 0.706 1.00 91.31 103 PRO A C 1
ATOM 825 O O . PRO A 1 103 ? 8.019 -6.563 -0.446 1.00 91.31 103 PRO A O 1
ATOM 828 N N . TYR A 1 104 ? 7.755 -5.653 1.585 1.00 93.75 104 TYR A N 1
ATOM 829 C CA . TYR A 1 104 ? 6.450 -5.046 1.281 1.00 93.75 104 TYR A CA 1
ATOM 830 C C . TYR A 1 104 ? 6.450 -4.106 0.070 1.00 93.75 104 TYR A C 1
ATOM 832 O O . TYR A 1 104 ? 5.414 -3.966 -0.564 1.00 93.75 104 TYR A O 1
ATOM 840 N N . GLY A 1 105 ? 7.582 -3.468 -0.248 1.00 93.31 105 GLY A N 1
ATOM 841 C CA . GLY A 1 105 ? 7.691 -2.552 -1.388 1.00 93.31 105 GLY A CA 1
ATOM 842 C C . GLY A 1 105 ? 7.372 -3.235 -2.717 1.00 93.31 105 GLY A C 1
ATOM 843 O O . GLY A 1 105 ? 6.325 -2.945 -3.287 1.00 93.31 105 GLY A O 1
ATOM 844 N N . PRO A 1 106 ? 8.177 -4.223 -3.136 1.00 92.31 106 PRO A N 1
ATOM 845 C CA . PRO A 1 106 ? 7.904 -5.008 -4.337 1.00 92.31 106 PRO A CA 1
ATOM 846 C C . PRO A 1 106 ? 6.530 -5.698 -4.349 1.00 92.31 106 PRO A C 1
ATOM 848 O O . PRO A 1 106 ? 5.889 -5.792 -5.393 1.00 92.31 106 PRO A O 1
ATOM 851 N N . VAL A 1 107 ? 6.029 -6.144 -3.189 1.00 94.12 107 VAL A N 1
ATOM 852 C CA . VAL A 1 107 ? 4.664 -6.692 -3.085 1.00 94.12 107 VAL A CA 1
ATOM 853 C C . VAL A 1 107 ? 3.619 -5.626 -3.416 1.00 94.12 107 VAL A C 1
ATOM 855 O O . VAL A 1 107 ? 2.700 -5.875 -4.194 1.00 94.12 107 VAL A O 1
ATOM 858 N N . PHE A 1 108 ? 3.769 -4.424 -2.863 1.00 94.94 108 PHE A N 1
ATOM 859 C CA . PHE A 1 108 ? 2.881 -3.308 -3.156 1.00 94.94 108 PHE A CA 1
ATOM 860 C C . PHE A 1 108 ? 3.002 -2.834 -4.609 1.00 94.94 108 PHE A C 1
ATOM 862 O O . PHE A 1 108 ? 1.992 -2.470 -5.199 1.00 94.94 108 PHE A O 1
ATOM 869 N N . GLU A 1 109 ? 4.191 -2.877 -5.209 1.00 93.44 109 GLU A N 1
ATOM 870 C CA . GLU A 1 109 ? 4.387 -2.588 -6.636 1.00 93.44 109 GLU A CA 1
ATOM 871 C C . GLU A 1 109 ? 3.593 -3.554 -7.523 1.00 93.44 109 GLU A C 1
ATOM 873 O O . GLU A 1 109 ? 2.919 -3.110 -8.450 1.00 93.44 109 GLU A O 1
ATOM 878 N N . MET A 1 110 ? 3.591 -4.856 -7.207 1.00 93.19 110 MET A N 1
ATOM 879 C CA . MET A 1 110 ? 2.755 -5.833 -7.916 1.00 93.19 110 MET A CA 1
ATOM 880 C C . MET A 1 110 ? 1.265 -5.528 -7.743 1.00 93.19 110 MET A C 1
ATOM 882 O O . MET A 1 110 ? 0.541 -5.454 -8.730 1.00 93.19 110 MET A O 1
ATOM 886 N N . ILE A 1 111 ? 0.816 -5.283 -6.508 1.00 94.44 111 ILE A N 1
ATOM 887 C CA . ILE A 1 111 ? -0.573 -4.890 -6.214 1.00 94.44 111 ILE A CA 1
ATOM 888 C C . ILE A 1 111 ? -0.965 -3.641 -7.011 1.00 94.44 111 ILE A C 1
ATOM 890 O O . ILE A 1 111 ? -2.045 -3.577 -7.594 1.00 94.44 111 ILE A O 1
ATOM 894 N N . PHE A 1 112 ? -0.090 -2.638 -7.046 1.00 93.94 112 PHE A N 1
ATOM 895 C CA . PHE A 1 112 ? -0.321 -1.414 -7.794 1.00 93.94 112 PHE A CA 1
ATOM 896 C C . PHE A 1 112 ? -0.410 -1.680 -9.295 1.00 93.94 112 PHE A C 1
ATOM 898 O O . PHE A 1 112 ? -1.285 -1.127 -9.951 1.00 93.94 112 PHE A O 1
ATOM 905 N N . ALA A 1 113 ? 0.443 -2.548 -9.836 1.00 91.81 113 ALA A N 1
ATOM 906 C CA . ALA A 1 113 ? 0.448 -2.878 -11.254 1.00 91.81 113 ALA A CA 1
ATOM 907 C C . ALA A 1 113 ? -0.803 -3.653 -11.711 1.00 91.81 113 ALA A C 1
ATOM 909 O O . ALA A 1 113 ? -1.168 -3.545 -12.880 1.00 91.81 113 ALA A O 1
ATOM 910 N N . GLU A 1 114 ? -1.467 -4.396 -10.816 1.00 91.19 114 GLU A N 1
ATOM 911 C CA . GLU A 1 114 ? -2.763 -5.037 -11.100 1.00 91.19 114 GLU A CA 1
ATOM 912 C C . GLU A 1 114 ? -3.918 -4.024 -11.159 1.00 91.19 114 GLU A C 1
ATOM 914 O O . GLU A 1 114 ? -4.856 -4.180 -11.936 1.00 91.19 114 GLU A O 1
ATOM 919 N N . ILE A 1 115 ? -3.857 -2.959 -10.354 1.00 90.06 115 ILE A N 1
ATOM 920 C CA . ILE A 1 115 ? -4.940 -1.966 -10.264 1.00 90.06 115 ILE A CA 1
ATOM 921 C C . ILE A 1 115 ? -4.738 -0.779 -11.207 1.00 90.06 115 ILE A C 1
ATOM 923 O O . ILE A 1 115 ? -5.700 -0.202 -11.721 1.00 90.06 115 ILE A O 1
ATOM 927 N N . GLY A 1 116 ? -3.487 -0.388 -11.422 1.00 85.38 116 GLY A N 1
ATOM 928 C CA . GLY A 1 116 ? -3.111 0.806 -12.155 1.00 85.38 116 GLY A CA 1
ATOM 929 C C . GLY A 1 116 ? -3.637 2.095 -11.516 1.00 85.38 116 GLY A C 1
ATOM 930 O O . GLY A 1 116 ? -3.795 2.227 -10.300 1.00 85.38 116 GLY A O 1
ATOM 931 N N . SER A 1 117 ? -3.908 3.085 -12.367 1.00 86.44 117 SER A N 1
ATOM 932 C CA . SER A 1 117 ? -4.250 4.448 -11.938 1.00 86.44 117 SER A CA 1
ATOM 933 C C . SER A 1 117 ? -5.751 4.710 -11.751 1.00 86.44 117 SER A C 1
ATOM 935 O O . SER A 1 117 ? -6.145 5.844 -11.450 1.00 86.44 117 SER A O 1
ATOM 937 N N . ASP A 1 118 ? -6.594 3.688 -11.922 1.00 87.62 118 ASP A N 1
ATOM 938 C CA . ASP A 1 118 ? -8.029 3.807 -11.697 1.00 87.62 118 ASP A CA 1
ATOM 939 C C . ASP A 1 118 ? -8.436 3.236 -10.333 1.00 87.62 118 ASP A C 1
ATOM 941 O O . ASP A 1 118 ? -8.467 2.028 -10.111 1.00 87.62 118 ASP A O 1
ATOM 945 N N . LEU A 1 119 ? -8.830 4.123 -9.421 1.00 87.38 119 LEU A N 1
ATOM 946 C CA . LEU A 1 119 ? -9.372 3.789 -8.101 1.00 87.38 119 LEU A CA 1
ATOM 947 C C . LEU A 1 119 ? -10.899 3.933 -8.025 1.00 87.38 119 LEU A C 1
ATOM 949 O O . LEU A 1 119 ? -11.454 3.995 -6.918 1.00 87.38 119 LEU A O 1
ATOM 953 N N . SER A 1 120 ? -11.585 4.024 -9.168 1.00 83.06 120 SER A N 1
ATOM 954 C CA . SER A 1 120 ? -13.044 3.935 -9.229 1.00 83.06 120 SER A CA 1
ATOM 955 C C . SER A 1 120 ? -13.519 2.603 -8.632 1.00 83.06 120 SER A C 1
ATOM 957 O O . SER A 1 120 ? -12.783 1.607 -8.637 1.00 83.06 120 SER A O 1
ATOM 959 N N . ASN A 1 121 ? -14.717 2.604 -8.042 1.00 67.69 121 ASN A N 1
ATOM 960 C CA . ASN A 1 121 ? -15.296 1.380 -7.493 1.00 67.69 121 ASN A CA 1
ATOM 961 C C . ASN A 1 121 ? -15.539 0.388 -8.641 1.00 67.69 121 ASN A C 1
ATOM 963 O O . ASN A 1 121 ? -15.972 0.829 -9.708 1.00 67.69 121 ASN A O 1
ATOM 967 N N . PRO A 1 122 ? -15.295 -0.920 -8.439 1.00 62.53 122 PRO A N 1
ATOM 968 C CA . PRO A 1 122 ? -15.717 -1.911 -9.418 1.00 62.53 122 PRO A CA 1
ATOM 969 C C . PRO A 1 122 ? -17.223 -1.757 -9.652 1.00 62.53 122 PRO A C 1
ATOM 971 O O . PRO A 1 122 ? -17.972 -1.460 -8.715 1.00 62.53 122 PRO A O 1
ATOM 974 N N . ALA A 1 123 ? -17.658 -1.897 -10.906 1.00 55.66 123 ALA A N 1
ATOM 975 C CA . ALA A 1 123 ? -19.076 -1.857 -11.229 1.00 55.66 123 ALA A CA 1
ATOM 976 C C . ALA A 1 123 ? -19.783 -2.932 -10.395 1.00 55.66 123 ALA A C 1
ATOM 978 O O . ALA A 1 123 ? -19.474 -4.116 -10.515 1.00 55.66 123 ALA A O 1
ATOM 979 N N . VAL A 1 124 ? -20.698 -2.513 -9.520 1.00 52.78 124 VAL A N 1
ATOM 980 C CA . VAL A 1 124 ? -21.574 -3.442 -8.809 1.00 52.78 124 VAL A CA 1
ATOM 981 C C . VAL A 1 124 ? -22.469 -4.059 -9.877 1.00 52.78 124 VAL A C 1
ATOM 983 O O . VAL A 1 124 ? -23.370 -3.390 -10.383 1.00 52.78 124 VAL A O 1
ATOM 986 N N . GLN A 1 125 ? -22.200 -5.305 -10.268 1.00 50.06 125 GLN A N 1
ATOM 987 C CA . GLN A 1 125 ? -23.204 -6.094 -10.970 1.00 50.06 125 GLN A CA 1
ATOM 988 C C . GLN A 1 125 ? -24.315 -6.352 -9.956 1.00 50.06 125 GLN A C 1
ATOM 990 O O . GLN A 1 125 ? -24.165 -7.161 -9.046 1.00 50.06 125 GLN A O 1
ATOM 995 N N . LEU A 1 126 ? -25.396 -5.578 -10.057 1.00 56.62 126 LEU A N 1
ATOM 996 C CA . LEU A 1 126 ? -26.638 -5.891 -9.370 1.00 56.62 126 LEU A CA 1
ATOM 997 C C . LEU A 1 126 ? -27.104 -7.229 -9.943 1.00 56.62 126 LEU A C 1
ATOM 999 O O . LEU A 1 126 ? -27.411 -7.305 -11.133 1.00 56.62 126 LEU A O 1
ATOM 1003 N N . GLU A 1 127 ? -27.105 -8.280 -9.126 1.00 53.78 127 GLU A N 1
ATOM 1004 C CA . GLU A 1 127 ? -27.761 -9.529 -9.495 1.00 53.78 127 GLU A CA 1
ATOM 1005 C C . GLU A 1 127 ? -29.209 -9.185 -9.860 1.00 53.78 127 GLU A C 1
ATOM 1007 O O . GLU A 1 127 ? -29.959 -8.629 -9.053 1.00 53.78 127 GLU A O 1
ATOM 1012 N N . LEU A 1 128 ? -29.579 -9.435 -11.118 1.00 49.97 128 LEU A N 1
ATOM 1013 C CA . LEU A 1 128 ? -30.962 -9.357 -11.564 1.00 49.97 128 LEU A CA 1
ATOM 1014 C C . LEU A 1 128 ? -31.749 -10.339 -10.701 1.00 49.97 128 LEU A C 1
ATOM 1016 O O . LEU A 1 128 ? -31.645 -11.550 -10.884 1.00 49.97 128 LEU A O 1
ATOM 1020 N N . ILE A 1 129 ? -32.516 -9.814 -9.747 1.00 53.53 129 ILE A N 1
ATOM 1021 C CA . ILE A 1 129 ? -33.525 -10.577 -9.024 1.00 53.53 129 ILE A CA 1
ATOM 1022 C C . ILE A 1 129 ? -34.483 -11.114 -10.095 1.00 53.53 129 ILE A C 1
ATOM 1024 O O . ILE A 1 129 ? -35.347 -10.388 -10.584 1.00 53.53 129 ILE A O 1
ATOM 1028 N N . GLN A 1 130 ? -34.316 -12.380 -10.488 1.00 49.81 130 GLN A N 1
ATOM 1029 C CA . GLN A 1 130 ? -35.347 -13.138 -11.190 1.00 49.81 130 GLN A CA 1
ATOM 1030 C C . GLN A 1 130 ? -36.467 -13.405 -10.186 1.00 49.81 130 GLN A C 1
ATOM 1032 O O . GLN A 1 130 ? -36.538 -14.447 -9.543 1.00 49.81 130 GLN A O 1
ATOM 1037 N N . GLY A 1 131 ? -37.297 -12.392 -9.985 1.00 56.25 131 GLY A N 1
ATOM 1038 C CA . GLY A 1 131 ? -38.442 -12.427 -9.099 1.00 56.25 131 GLY A CA 1
ATOM 1039 C C . GLY A 1 131 ? -39.606 -11.747 -9.787 1.00 56.25 131 GLY A C 1
ATOM 1040 O O . GLY A 1 131 ? -39.816 -10.553 -9.600 1.00 56.25 131 GLY A O 1
ATOM 1041 N N . GLY A 1 132 ? -40.354 -12.518 -10.570 1.00 44.16 132 GLY A N 1
ATOM 1042 C CA . GLY A 1 132 ? -41.666 -12.105 -11.038 1.00 44.16 132 GLY A CA 1
ATOM 1043 C C . GLY A 1 132 ? -41.999 -12.648 -12.410 1.00 44.16 132 GLY A C 1
ATOM 1044 O O . GLY A 1 132 ? -41.794 -11.950 -13.388 1.00 44.16 132 GLY A O 1
ATOM 1045 N N . GLU A 1 133 ? -42.558 -13.852 -12.456 1.00 44.47 133 GLU A N 1
ATOM 1046 C CA . GLU A 1 133 ? -43.790 -14.096 -13.206 1.00 44.47 133 GLU A CA 1
ATOM 1047 C C . GLU A 1 133 ? -44.496 -15.315 -12.595 1.00 44.47 133 GLU A C 1
ATOM 1049 O O . GLU A 1 133 ? -43.862 -16.316 -12.252 1.00 44.47 133 GLU A O 1
ATOM 1054 N N . GLN A 1 134 ? -45.783 -15.107 -12.315 1.00 42.53 134 GLN A N 1
ATOM 1055 C CA . GLN A 1 134 ? -46.740 -16.044 -11.726 1.00 42.53 134 GLN A CA 1
ATOM 1056 C C . GLN A 1 134 ? -47.215 -17.063 -12.758 1.00 42.53 134 GLN A C 1
ATOM 1058 O O . GLN A 1 134 ? -47.274 -16.693 -13.952 1.00 42.53 134 GLN A O 1
#